Protein AF-A0A2N1YJA2-F1 (afdb_monomer_lite)

Radius of gyration: 18.93 Å; chains: 1; bounding box: 39×57×34 Å

Sequence (108 aa):
MTHTNFNGNYKLLCERLNWSVVGGLQKHAAARGLVRRSQTFPDSIGIDETAFQRRHQYVTVISSQDRVLHVADDRKRPTMDAWYAAQPPEVLEGFRALPGFVWADRLG

Foldseek 3Di:
DDPDDPPDPPVPVVVPDDVVNVVVVVVVVVVVVVVPDDPDQDLEKAWAWDD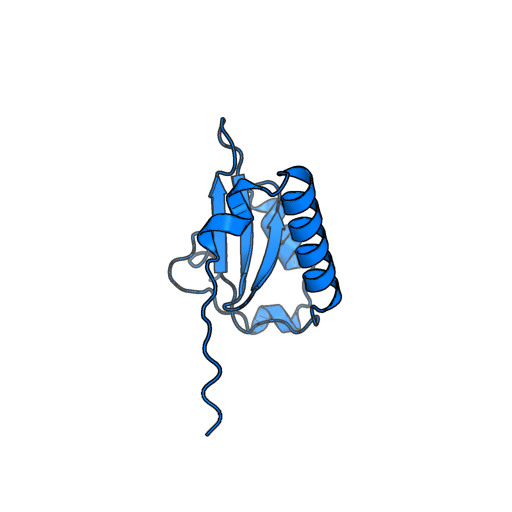DDPPRFIWIWIADPPGTDDIHRHDDPVSVVVVVVPDDPVSLVRYQYDPPHPCNVVSD

Secondary structure (DSSP, 8-state):
---------TTTTGGG--HHHHHHHHHHHHHHHHHT---PPPSEEEEEEEEEETTTEEEEEEE-SSSEEEEESS--HHHHHHHHHTS-HHHHTT-EEPTT-TTGGG--

Structure (mmCIF, N/CA/C/O backbone):
data_AF-A0A2N1YJA2-F1
#
_entry.id   AF-A0A2N1YJA2-F1
#
loop_
_atom_site.group_PDB
_atom_site.id
_atom_site.type_symbol
_atom_site.label_atom_id
_atom_site.label_alt_id
_atom_site.label_comp_id
_atom_site.label_asym_id
_atom_site.label_entity_id
_atom_site.label_seq_id
_atom_site.pdbx_PDB_ins_code
_atom_site.Cartn_x
_atom_site.Cartn_y
_atom_site.Cartn_z
_atom_site.occupancy
_atom_site.B_iso_or_equiv
_atom_site.auth_seq_id
_atom_site.auth_comp_id
_atom_site.auth_asym_id
_atom_site.auth_atom_id
_atom_site.pdbx_PDB_model_num
ATOM 1 N N . MET A 1 1 ? -3.130 -42.799 4.843 1.00 35.31 1 MET A N 1
ATOM 2 C CA . MET A 1 1 ? -2.157 -41.726 5.135 1.00 35.31 1 MET A CA 1
ATOM 3 C C . MET A 1 1 ? -1.138 -41.742 4.006 1.00 35.31 1 MET A C 1
ATOM 5 O O . MET A 1 1 ? -0.225 -42.554 4.021 1.00 35.31 1 MET A O 1
ATOM 9 N N . THR A 1 2 ? -1.389 -40.983 2.941 1.00 32.84 2 THR A N 1
ATOM 10 C CA . THR A 1 2 ? -0.554 -41.025 1.732 1.00 32.84 2 THR A CA 1
ATOM 11 C C . THR A 1 2 ? 0.607 -40.059 1.931 1.00 32.84 2 THR A C 1
ATOM 13 O O . THR A 1 2 ? 0.427 -38.846 1.870 1.00 32.84 2 THR A O 1
ATOM 16 N N . HIS A 1 3 ? 1.782 -40.598 2.250 1.00 38.06 3 HIS A N 1
ATOM 17 C CA . HIS A 1 3 ? 3.037 -39.853 2.241 1.00 38.06 3 HIS A CA 1
ATOM 18 C C . HIS A 1 3 ? 3.375 -39.504 0.787 1.00 38.06 3 HIS A C 1
ATOM 20 O O . HIS A 1 3 ? 3.856 -40.346 0.031 1.00 38.06 3 HIS A O 1
ATOM 26 N N . THR A 1 4 ? 3.106 -38.267 0.377 1.00 42.53 4 THR A N 1
ATOM 27 C CA . THR A 1 4 ? 3.631 -37.743 -0.885 1.00 42.53 4 THR A CA 1
ATOM 28 C C . THR A 1 4 ? 5.030 -37.200 -0.616 1.00 42.53 4 THR A C 1
ATOM 30 O O . THR A 1 4 ? 5.193 -36.143 -0.010 1.00 42.53 4 THR A O 1
ATOM 33 N N . ASN A 1 5 ? 6.049 -37.950 -1.039 1.00 39.84 5 ASN A N 1
ATOM 34 C CA . ASN A 1 5 ? 7.447 -37.529 -0.993 1.00 39.84 5 ASN A CA 1
ATOM 35 C C . ASN A 1 5 ? 7.670 -36.325 -1.923 1.00 39.84 5 ASN A C 1
ATOM 37 O O . ASN A 1 5 ? 7.706 -36.474 -3.144 1.00 39.84 5 ASN A O 1
ATOM 41 N N . PHE A 1 6 ? 7.874 -35.139 -1.350 1.00 45.69 6 PHE A N 1
ATOM 42 C CA . PHE A 1 6 ? 8.361 -33.962 -2.072 1.00 45.69 6 PHE A CA 1
ATOM 43 C C . PHE A 1 6 ? 9.892 -34.017 -2.210 1.00 45.69 6 PHE A C 1
ATOM 45 O O . PHE A 1 6 ? 10.619 -33.277 -1.556 1.00 45.69 6 PHE A O 1
ATOM 52 N N . ASN A 1 7 ? 10.398 -34.887 -3.088 1.00 52.31 7 ASN A N 1
ATOM 53 C CA . ASN A 1 7 ? 11.789 -34.819 -3.552 1.00 52.31 7 ASN A CA 1
ATOM 54 C C . ASN A 1 7 ? 11.893 -33.793 -4.690 1.00 52.31 7 ASN A C 1
ATOM 56 O O . ASN A 1 7 ? 11.904 -34.145 -5.867 1.00 52.31 7 ASN A O 1
ATOM 60 N N . GLY A 1 8 ? 11.914 -32.506 -4.344 1.00 50.59 8 GLY A N 1
ATOM 61 C CA . GLY A 1 8 ? 12.003 -31.411 -5.309 1.00 50.59 8 GLY A CA 1
ATOM 62 C C . GLY A 1 8 ? 13.308 -30.638 -5.177 1.00 50.59 8 GLY A C 1
ATOM 63 O O . GLY A 1 8 ? 13.429 -29.783 -4.307 1.00 50.59 8 GLY A O 1
ATOM 64 N N . ASN A 1 9 ? 14.262 -30.882 -6.077 1.00 51.97 9 ASN A N 1
ATOM 65 C CA . ASN A 1 9 ? 15.440 -30.036 -6.296 1.00 51.97 9 ASN A CA 1
ATOM 66 C C . ASN A 1 9 ? 15.018 -28.669 -6.887 1.00 51.97 9 ASN A C 1
ATOM 68 O O . ASN A 1 9 ? 15.256 -28.379 -8.058 1.00 51.97 9 ASN A O 1
ATOM 72 N N . TYR A 1 10 ? 14.379 -27.803 -6.095 1.00 50.84 10 TYR A N 1
ATOM 73 C CA . TYR A 1 10 ? 13.948 -26.464 -6.535 1.00 50.84 10 TYR A CA 1
ATOM 74 C C . TYR A 1 10 ? 15.125 -25.525 -6.847 1.00 50.84 10 TYR A C 1
ATOM 76 O O . TYR A 1 10 ? 14.956 -24.508 -7.516 1.00 50.84 10 TYR A O 1
ATOM 84 N N . LYS A 1 11 ? 16.335 -25.883 -6.402 1.00 47.81 11 LYS A N 1
ATOM 85 C CA . LYS A 1 11 ? 17.553 -25.089 -6.584 1.00 47.81 11 LYS A CA 1
ATOM 86 C C . LYS A 1 11 ? 18.080 -25.084 -8.030 1.00 47.81 11 LYS A C 1
ATOM 88 O O . LYS A 1 11 ? 18.724 -24.122 -8.419 1.00 47.81 11 LYS A O 1
ATOM 93 N N . LEU A 1 12 ? 17.757 -26.098 -8.842 1.00 52.66 12 LEU A N 1
ATOM 94 C CA . LEU A 1 12 ? 18.240 -26.225 -10.231 1.00 52.66 12 LEU A CA 1
ATOM 95 C C . LEU A 1 12 ? 17.332 -25.555 -11.279 1.00 52.66 12 LEU A C 1
ATOM 97 O O . LEU A 1 12 ? 17.771 -25.309 -12.401 1.00 52.66 12 LEU A O 1
ATOM 101 N N . LEU A 1 13 ? 16.070 -25.253 -10.948 1.00 55.00 13 LEU A N 1
ATOM 102 C CA . LEU A 1 13 ? 15.121 -24.675 -11.910 1.00 55.00 13 LEU A CA 1
ATOM 103 C C . LEU A 1 13 ? 15.458 -23.208 -12.235 1.00 55.00 13 LEU A C 1
ATOM 105 O O . LEU A 1 13 ? 15.352 -22.787 -13.386 1.00 55.00 13 LEU A O 1
ATOM 109 N N . CYS A 1 14 ? 15.910 -22.442 -11.236 1.00 54.03 14 CYS A N 1
ATOM 110 C CA . CYS A 1 14 ? 16.221 -21.018 -11.386 1.00 54.03 14 CYS A CA 1
ATOM 111 C C . CYS A 1 14 ? 17.458 -20.747 -12.261 1.00 54.03 14 CYS A C 1
ATOM 113 O O . CYS A 1 14 ? 17.505 -19.716 -12.921 1.00 54.03 14 CYS A O 1
ATOM 115 N N . GLU A 1 15 ? 18.428 -21.667 -12.326 1.00 56.56 15 GLU A N 1
ATOM 116 C CA . GLU A 1 15 ? 19.668 -21.479 -13.103 1.00 56.56 15 GLU A CA 1
ATOM 117 C C . GLU A 1 15 ? 19.461 -21.569 -14.629 1.00 56.56 15 GLU A C 1
ATOM 119 O O . GLU A 1 15 ? 20.322 -21.141 -15.393 1.00 56.56 15 GLU A O 1
ATOM 124 N N . ARG A 1 16 ? 18.317 -22.095 -15.097 1.00 68.94 16 ARG A N 1
ATOM 125 C CA . ARG A 1 16 ? 18.012 -22.288 -16.532 1.00 68.94 16 ARG A CA 1
ATOM 126 C C . ARG A 1 16 ? 16.858 -21.431 -17.061 1.00 68.94 16 ARG A C 1
ATOM 128 O O . ARG A 1 16 ? 16.520 -21.525 -18.239 1.00 68.94 16 ARG A O 1
ATOM 135 N N . LEU A 1 17 ? 16.225 -20.619 -16.216 1.00 78.75 17 LEU A N 1
ATOM 136 C CA . LEU A 1 17 ? 15.075 -19.799 -16.598 1.00 78.75 17 LEU A CA 1
ATOM 137 C C . LEU A 1 17 ? 15.522 -18.405 -17.052 1.00 78.75 17 LEU A C 1
ATOM 139 O O . LEU A 1 17 ? 16.163 -17.666 -16.313 1.00 78.75 17 LEU A O 1
ATOM 143 N N . ASN A 1 18 ? 15.134 -18.020 -18.270 1.00 85.44 18 ASN A N 1
ATOM 144 C CA . ASN A 1 18 ? 15.320 -16.655 -18.761 1.00 85.44 18 ASN A CA 1
ATOM 145 C C . ASN A 1 18 ? 14.535 -15.671 -17.870 1.00 85.44 18 ASN A C 1
ATOM 147 O O . ASN A 1 18 ? 13.334 -15.845 -17.655 1.00 85.44 18 ASN A O 1
ATOM 151 N N . TRP A 1 19 ? 15.183 -14.599 -17.412 1.00 88.94 19 TRP A N 1
ATOM 152 C CA . TRP A 1 19 ? 14.567 -13.528 -16.618 1.00 88.94 19 TRP A CA 1
ATOM 153 C C . TRP A 1 19 ? 13.307 -12.922 -17.243 1.00 88.94 19 TRP A C 1
ATOM 155 O O . TRP A 1 19 ? 12.389 -12.537 -16.524 1.00 88.94 19 TRP A O 1
ATOM 165 N N . SER A 1 20 ? 13.213 -12.889 -18.571 1.00 89.19 20 SER A N 1
ATOM 166 C CA . SER A 1 20 ? 12.004 -12.448 -19.277 1.00 89.19 20 SER A CA 1
ATOM 167 C C . SER A 1 20 ? 10.825 -13.395 -19.049 1.00 89.19 20 SER A C 1
ATOM 169 O O . SER A 1 20 ? 9.694 -12.944 -18.883 1.00 89.19 20 SER A O 1
ATOM 171 N N . VAL A 1 21 ? 11.087 -14.703 -18.977 1.00 91.12 21 VAL A N 1
ATOM 172 C CA . VAL A 1 21 ? 10.071 -15.716 -18.656 1.00 91.12 21 VAL A CA 1
ATOM 173 C C . VAL A 1 21 ? 9.636 -15.575 -17.199 1.00 91.12 21 VAL A C 1
ATOM 175 O O . VAL A 1 21 ? 8.438 -15.549 -16.922 1.00 91.12 21 VAL A O 1
ATOM 178 N N . VAL A 1 22 ? 10.589 -15.399 -16.278 1.00 91.31 22 VAL A N 1
ATOM 179 C CA . VAL A 1 22 ? 10.300 -15.171 -14.851 1.00 91.31 22 VAL A CA 1
ATOM 180 C C . VAL A 1 22 ? 9.453 -13.910 -14.659 1.00 91.31 22 VAL A C 1
ATOM 182 O O . VAL A 1 22 ? 8.400 -13.961 -14.024 1.00 91.31 22 VAL A O 1
ATOM 185 N N . GLY A 1 23 ? 9.851 -12.793 -15.273 1.00 91.75 23 GLY A N 1
ATOM 186 C CA . GLY A 1 23 ? 9.101 -11.539 -15.216 1.00 91.75 23 GLY A CA 1
ATOM 187 C C . GLY A 1 23 ? 7.716 -11.651 -15.859 1.00 91.75 23 GLY A C 1
ATOM 188 O O . GLY A 1 23 ? 6.738 -11.132 -15.322 1.00 91.75 23 GLY A O 1
ATOM 189 N N . GLY A 1 24 ? 7.596 -12.374 -16.976 1.00 93.62 24 GLY A N 1
ATOM 190 C CA . GLY A 1 24 ? 6.312 -12.665 -17.615 1.00 93.62 24 GLY A CA 1
ATOM 191 C C . GLY A 1 24 ? 5.368 -13.450 -16.703 1.00 93.62 24 GLY A C 1
ATOM 192 O O . GLY A 1 24 ? 4.190 -13.097 -16.587 1.00 93.62 24 GLY A O 1
ATOM 193 N N . LEU A 1 25 ? 5.885 -14.463 -16.003 1.00 92.25 25 LEU A N 1
ATOM 194 C CA . LEU A 1 25 ? 5.122 -15.251 -15.038 1.00 92.25 25 LEU A CA 1
ATOM 195 C C . LEU A 1 25 ? 4.689 -14.408 -13.833 1.00 92.25 25 LEU A C 1
ATOM 197 O O . LEU A 1 25 ? 3.525 -14.484 -13.437 1.00 92.25 25 LEU A O 1
ATOM 201 N N . GLN A 1 26 ? 5.587 -13.581 -13.288 1.00 92.88 26 GLN A N 1
ATOM 202 C CA . GLN A 1 26 ? 5.280 -12.682 -12.173 1.00 92.88 26 GLN A CA 1
ATOM 203 C C . GLN A 1 26 ? 4.163 -11.697 -12.545 1.00 92.88 26 GLN A C 1
ATOM 205 O O . GLN A 1 26 ? 3.192 -11.563 -11.801 1.00 92.88 26 GLN A O 1
ATOM 210 N N . LYS A 1 27 ? 4.241 -11.077 -13.732 1.00 93.19 27 LYS A N 1
ATOM 211 C CA . LYS A 1 27 ? 3.192 -10.185 -14.255 1.00 93.19 27 LYS A CA 1
ATOM 212 C C . LYS A 1 27 ? 1.848 -10.900 -14.391 1.00 93.19 27 LYS A C 1
ATOM 214 O O . LYS A 1 27 ? 0.830 -10.378 -13.946 1.00 93.19 27 LYS A O 1
ATOM 219 N N . HIS A 1 28 ? 1.835 -12.112 -14.950 1.00 94.25 28 HIS A N 1
ATOM 220 C CA . HIS A 1 28 ? 0.605 -12.898 -15.076 1.00 94.25 28 HIS A CA 1
ATOM 221 C C . HIS A 1 28 ? 0.027 -13.296 -13.716 1.00 94.25 28 HIS A C 1
ATOM 223 O O . HIS A 1 28 ? -1.187 -13.269 -13.532 1.00 94.25 28 HIS A O 1
ATOM 229 N N . ALA A 1 29 ? 0.873 -13.672 -12.757 1.00 90.69 29 ALA A N 1
ATOM 230 C CA . ALA A 1 29 ? 0.430 -13.991 -11.407 1.00 90.69 29 ALA A CA 1
ATOM 231 C C . ALA A 1 29 ? -0.209 -12.774 -10.725 1.00 9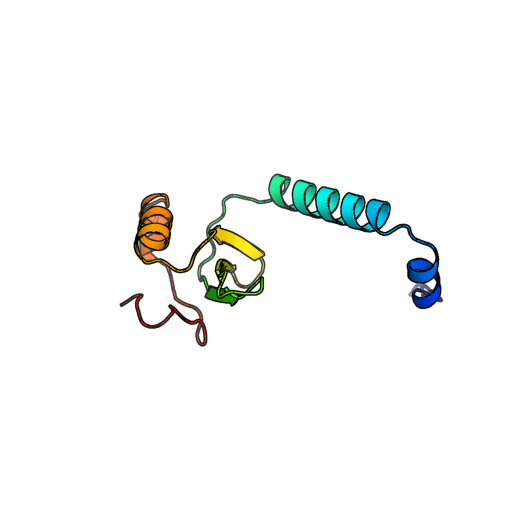0.69 29 ALA A C 1
ATOM 233 O O . ALA A 1 29 ? -1.303 -12.908 -10.178 1.00 90.69 29 ALA A O 1
ATOM 234 N N . ALA A 1 30 ? 0.412 -11.596 -10.838 1.00 88.81 30 ALA A N 1
ATOM 235 C CA . ALA A 1 30 ? -0.135 -10.344 -10.324 1.00 88.81 30 ALA A CA 1
ATOM 236 C C . ALA A 1 30 ? -1.479 -9.995 -10.983 1.00 88.81 30 ALA A C 1
ATOM 238 O O . ALA A 1 30 ? -2.457 -9.762 -10.279 1.00 88.81 30 ALA A O 1
ATOM 239 N N . ALA A 1 31 ? -1.567 -10.055 -12.317 1.00 90.19 31 ALA A N 1
ATOM 240 C CA . ALA A 1 31 ? -2.808 -9.795 -13.048 1.00 90.19 31 ALA A CA 1
ATOM 241 C C . ALA A 1 31 ? -3.944 -10.740 -12.619 1.00 90.19 31 ALA A C 1
ATOM 243 O O . ALA A 1 31 ? -5.058 -10.297 -12.348 1.00 90.19 31 ALA A O 1
ATOM 244 N N . ARG A 1 32 ? -3.656 -12.041 -12.470 1.00 91.00 32 ARG A N 1
ATOM 245 C CA . ARG A 1 32 ? -4.634 -13.012 -11.951 1.00 91.00 32 ARG A CA 1
ATOM 246 C C . ARG A 1 32 ? -5.050 -12.706 -10.513 1.00 91.00 32 ARG A C 1
ATOM 248 O O . ARG A 1 32 ? -6.214 -12.895 -10.176 1.00 91.00 32 ARG A O 1
ATOM 255 N N . GLY A 1 33 ? -4.114 -12.273 -9.670 1.00 85.81 33 GLY A N 1
ATOM 256 C CA . GLY A 1 33 ? -4.397 -11.855 -8.297 1.00 85.81 33 GLY A CA 1
ATOM 257 C C . GLY A 1 33 ? -5.333 -10.648 -8.243 1.00 85.81 33 GLY A C 1
ATOM 258 O O . GLY A 1 33 ? -6.301 -10.669 -7.490 1.00 85.81 33 GLY A O 1
ATOM 259 N N . LEU A 1 34 ? -5.098 -9.647 -9.098 1.00 85.94 34 LEU A N 1
ATOM 260 C CA . LEU A 1 34 ? -5.940 -8.453 -9.203 1.00 85.94 34 LEU A CA 1
ATOM 261 C C . LEU A 1 34 ? -7.368 -8.790 -9.654 1.00 85.94 34 LEU A C 1
ATOM 263 O O . LEU A 1 34 ? -8.314 -8.303 -9.049 1.00 85.94 34 LEU A O 1
ATOM 267 N N . VAL A 1 35 ? -7.536 -9.669 -10.650 1.00 87.94 35 VAL A N 1
ATOM 268 C CA . VAL A 1 35 ? -8.868 -10.093 -11.133 1.00 87.94 35 VAL A CA 1
ATOM 269 C C . VAL A 1 35 ? -9.668 -10.851 -10.067 1.00 87.94 35 VAL A C 1
ATOM 271 O O . VAL A 1 35 ? -10.884 -10.723 -10.004 1.00 87.94 35 VAL A O 1
ATOM 274 N N . ARG A 1 36 ? -9.009 -11.648 -9.218 1.00 85.88 36 ARG A N 1
ATOM 275 C CA . ARG A 1 36 ? -9.677 -12.442 -8.167 1.00 85.88 36 ARG A CA 1
ATOM 276 C C . ARG A 1 36 ? -10.072 -11.631 -6.937 1.00 85.88 36 ARG A C 1
ATOM 278 O O . ARG A 1 36 ? -10.717 -12.170 -6.042 1.00 85.88 36 ARG A O 1
ATOM 285 N N . ARG A 1 37 ? -9.629 -10.381 -6.842 1.00 80.44 37 ARG A N 1
ATOM 286 C CA . ARG A 1 37 ? -9.775 -9.580 -5.634 1.00 80.44 37 ARG A CA 1
ATOM 287 C C . ARG A 1 37 ? -11.236 -9.163 -5.446 1.00 80.44 37 ARG A C 1
ATOM 289 O O . ARG A 1 37 ? -11.771 -8.414 -6.256 1.00 80.44 37 ARG A O 1
ATOM 296 N N . SER A 1 38 ? -11.864 -9.613 -4.357 1.00 72.19 38 SER A N 1
ATOM 297 C CA . SER A 1 38 ? -13.149 -9.057 -3.923 1.00 72.19 38 SER A CA 1
ATOM 298 C C . SER A 1 38 ? -12.950 -7.628 -3.407 1.00 72.19 38 SER A C 1
ATOM 300 O O . SER A 1 38 ? -11.914 -7.300 -2.819 1.00 72.19 38 SER A O 1
ATOM 302 N N . GLN A 1 39 ? -13.952 -6.769 -3.600 1.00 67.25 39 GLN A N 1
ATOM 303 C CA . GLN A 1 39 ? -13.974 -5.405 -3.050 1.00 67.25 39 GLN A CA 1
ATOM 304 C C . GLN A 1 39 ? -14.369 -5.373 -1.565 1.00 67.25 39 GLN A C 1
ATOM 306 O O . GLN A 1 39 ? -14.850 -4.364 -1.062 1.00 67.25 39 GLN A O 1
ATOM 311 N N . THR A 1 40 ? -14.184 -6.476 -0.842 1.00 75.25 40 THR A N 1
ATOM 312 C CA . THR A 1 40 ? -14.424 -6.485 0.598 1.00 75.25 40 THR A CA 1
ATOM 313 C C . THR A 1 40 ? -13.370 -5.609 1.255 1.00 75.25 40 THR A C 1
ATOM 315 O O . THR A 1 40 ? -12.168 -5.847 1.091 1.00 75.25 40 THR A O 1
ATOM 318 N N . PHE A 1 41 ? -13.811 -4.585 1.975 1.00 73.94 41 PHE A N 1
ATOM 319 C CA . PHE A 1 41 ? -12.897 -3.754 2.733 1.00 73.94 41 PHE A CA 1
ATOM 320 C C . PHE A 1 41 ? -12.408 -4.488 3.983 1.00 73.94 41 PHE A C 1
ATOM 322 O O . PHE A 1 41 ? -13.198 -5.171 4.629 1.00 73.94 41 PHE A O 1
ATOM 329 N N . PRO A 1 42 ? -11.102 -4.428 4.279 1.00 79.00 42 PRO A N 1
ATOM 330 C CA . PRO A 1 42 ? -10.542 -5.027 5.479 1.00 79.00 42 PRO A CA 1
ATOM 331 C C . PRO A 1 42 ? -10.799 -4.137 6.700 1.00 79.00 42 PRO A C 1
ATOM 333 O O . PRO A 1 42 ? -10.836 -2.920 6.571 1.00 79.00 42 PRO A O 1
ATOM 336 N N . ASP A 1 43 ? -10.869 -4.735 7.888 1.00 80.12 43 ASP A N 1
ATOM 337 C CA . ASP A 1 43 ? -11.097 -4.005 9.150 1.00 80.12 43 ASP A CA 1
ATOM 338 C C . ASP A 1 43 ? -9.907 -3.115 9.562 1.00 80.12 43 ASP A C 1
ATOM 340 O O . ASP A 1 43 ? -10.016 -2.216 10.398 1.00 80.12 43 ASP A O 1
ATOM 344 N N . SER A 1 44 ? -8.727 -3.384 9.001 1.00 81.00 44 SER A N 1
ATOM 345 C CA . SER A 1 44 ? -7.505 -2.643 9.298 1.00 81.00 44 SER A CA 1
ATOM 346 C C . SER A 1 44 ? -6.610 -2.499 8.077 1.00 81.00 44 SER A C 1
ATOM 348 O O . SER A 1 44 ? -6.566 -3.367 7.196 1.00 81.00 44 SER A O 1
ATOM 350 N N . ILE A 1 45 ? -5.876 -1.387 8.055 1.00 84.56 45 ILE A N 1
ATOM 351 C CA . ILE A 1 45 ? -4.865 -1.093 7.043 1.00 84.56 45 ILE A CA 1
ATOM 352 C C . ILE A 1 45 ? -3.552 -0.666 7.691 1.00 84.56 45 ILE A C 1
ATOM 354 O O . ILE A 1 45 ? -3.512 -0.030 8.745 1.00 84.56 45 ILE A O 1
ATOM 358 N N . GLY A 1 46 ? -2.467 -1.025 7.025 1.00 85.62 46 GLY A N 1
ATOM 359 C CA . GLY A 1 46 ? -1.137 -0.490 7.220 1.00 85.62 46 GLY A CA 1
ATOM 360 C C . GLY A 1 46 ? -0.766 0.379 6.027 1.00 85.62 46 GLY A C 1
ATOM 361 O O . GLY A 1 46 ? -1.127 0.073 4.888 1.00 85.62 46 GLY A O 1
ATOM 362 N N . ILE A 1 47 ? -0.055 1.465 6.301 1.00 86.62 47 ILE A N 1
ATOM 363 C CA . ILE A 1 47 ? 0.466 2.368 5.281 1.00 86.62 47 ILE A CA 1
ATOM 364 C C 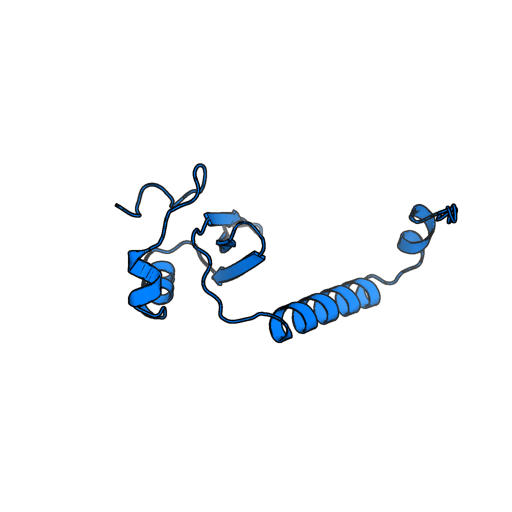. ILE A 1 47 ? 1.964 2.494 5.499 1.00 86.62 47 ILE A C 1
ATOM 366 O O . ILE A 1 47 ? 2.407 2.984 6.541 1.00 86.62 47 ILE A O 1
ATOM 370 N N . ASP A 1 48 ? 2.726 2.050 4.513 1.00 85.94 48 ASP A N 1
ATOM 371 C CA . ASP A 1 48 ? 4.179 2.105 4.522 1.00 85.94 48 ASP A CA 1
ATOM 372 C C . ASP A 1 48 ? 4.711 3.031 3.428 1.00 85.94 48 ASP A C 1
ATOM 374 O O . ASP A 1 48 ? 4.126 3.150 2.350 1.00 85.94 48 ASP A O 1
ATOM 378 N N . GLU A 1 49 ? 5.842 3.672 3.710 1.00 88.12 49 GLU A N 1
ATOM 379 C CA . GLU A 1 49 ? 6.605 4.435 2.732 1.00 88.12 49 GLU A CA 1
ATOM 380 C C . GLU A 1 49 ? 7.895 3.679 2.413 1.00 88.12 49 GLU A C 1
ATOM 382 O O . GLU A 1 49 ? 8.807 3.601 3.236 1.00 88.12 49 GLU A O 1
ATOM 387 N N . THR A 1 50 ? 8.008 3.172 1.187 1.00 86.19 50 THR A N 1
ATOM 388 C CA . THR A 1 50 ? 9.190 2.423 0.757 1.00 86.19 50 THR A CA 1
ATOM 389 C C . THR A 1 50 ? 9.961 3.200 -0.308 1.00 86.19 50 THR A C 1
ATOM 391 O O . THR A 1 50 ? 9.421 3.576 -1.350 1.00 86.19 50 THR A O 1
ATOM 394 N N . ALA A 1 51 ? 11.265 3.400 -0.099 1.00 85.06 51 ALA A N 1
ATOM 395 C CA . ALA A 1 51 ? 12.159 3.879 -1.152 1.00 85.06 51 ALA A CA 1
ATOM 396 C C . ALA A 1 51 ? 12.441 2.747 -2.155 1.00 85.06 51 ALA A C 1
ATOM 398 O O . ALA A 1 51 ? 12.967 1.704 -1.770 1.00 85.06 51 ALA A O 1
ATOM 399 N N . PHE A 1 52 ? 12.124 2.939 -3.440 1.00 79.25 52 PHE A N 1
ATOM 400 C CA . PHE A 1 52 ? 12.214 1.864 -4.445 1.00 79.25 52 PHE A CA 1
ATOM 401 C C . PHE A 1 52 ? 13.335 2.052 -5.481 1.00 79.25 52 PHE A C 1
ATOM 403 O O . PHE A 1 52 ? 13.688 1.109 -6.189 1.00 79.25 52 PHE A O 1
ATOM 410 N N . GLN A 1 53 ? 13.928 3.248 -5.574 1.00 77.88 53 GLN A N 1
ATOM 411 C CA . GLN A 1 53 ? 15.046 3.554 -6.474 1.00 77.88 53 GLN A CA 1
ATOM 412 C C . GLN A 1 53 ? 16.009 4.587 -5.874 1.00 77.88 53 GLN A C 1
ATOM 414 O O . GLN A 1 53 ? 15.725 5.258 -4.880 1.00 77.88 53 GLN A O 1
ATOM 419 N N . ARG A 1 54 ? 17.174 4.751 -6.517 1.00 76.44 54 ARG A N 1
ATOM 420 C CA . ARG A 1 54 ? 18.117 5.830 -6.183 1.00 76.44 54 ARG A CA 1
ATOM 421 C C . ARG A 1 54 ? 17.446 7.199 -6.379 1.00 76.44 54 ARG A C 1
ATOM 423 O O . ARG A 1 54 ? 16.572 7.350 -7.230 1.00 76.44 54 ARG A O 1
ATOM 430 N N . ARG A 1 55 ? 17.943 8.206 -5.647 1.00 81.50 55 ARG A N 1
ATOM 431 C CA . ARG A 1 55 ? 17.474 9.611 -5.660 1.00 81.50 55 ARG A CA 1
ATOM 432 C C . ARG A 1 55 ? 16.112 9.848 -4.993 1.00 81.50 55 ARG A C 1
ATOM 434 O O . ARG A 1 55 ? 15.355 10.687 -5.463 1.00 81.50 55 ARG A O 1
ATOM 441 N N . HIS A 1 56 ? 15.830 9.163 -3.883 1.00 78.31 56 HIS A N 1
ATOM 442 C CA . HIS A 1 56 ? 14.652 9.453 -3.051 1.00 78.31 56 HIS A CA 1
ATOM 443 C C . HIS A 1 56 ? 13.317 9.306 -3.799 1.00 78.31 56 HIS A C 1
ATOM 445 O O . HIS A 1 56 ? 12.405 10.113 -3.628 1.00 78.31 56 HIS A O 1
ATOM 451 N N . GLN A 1 57 ? 13.213 8.279 -4.643 1.00 82.56 57 GLN A N 1
ATOM 452 C CA . GLN A 1 57 ? 11.938 7.878 -5.223 1.00 82.56 57 GLN A CA 1
ATOM 453 C C . GLN A 1 57 ? 11.234 6.939 -4.246 1.00 82.56 57 GLN A C 1
ATOM 455 O O . GLN A 1 57 ? 11.767 5.879 -3.902 1.00 82.56 57 GLN A O 1
ATOM 460 N N . TYR A 1 58 ? 10.059 7.361 -3.793 1.00 85.31 58 TYR A N 1
ATOM 461 C CA . TYR A 1 58 ? 9.252 6.653 -2.809 1.00 85.31 58 TYR A CA 1
ATOM 462 C C . TYR A 1 58 ? 7.964 6.169 -3.445 1.00 85.31 58 TYR A C 1
ATOM 464 O O . TYR A 1 58 ? 7.408 6.849 -4.303 1.00 85.31 58 TYR A O 1
ATOM 472 N N . VAL A 1 59 ? 7.490 5.027 -2.972 1.00 90.69 59 VAL A N 1
ATOM 473 C CA . VAL A 1 59 ? 6.111 4.592 -3.152 1.00 90.69 59 VAL A CA 1
ATOM 474 C C . VAL A 1 59 ? 5.437 4.534 -1.794 1.00 90.69 59 VAL A C 1
ATOM 476 O O . VAL A 1 59 ? 6.062 4.146 -0.804 1.00 90.69 59 VAL A O 1
ATOM 479 N N . THR A 1 60 ? 4.159 4.887 -1.759 1.00 90.38 60 THR A N 1
ATOM 480 C CA . THR A 1 60 ? 3.315 4.582 -0.607 1.00 90.38 60 THR A CA 1
ATOM 481 C C . THR A 1 60 ? 2.559 3.296 -0.876 1.00 90.38 60 THR A C 1
ATOM 483 O O . THR A 1 60 ? 1.855 3.186 -1.879 1.00 90.38 60 THR A O 1
ATOM 486 N N . VAL A 1 61 ? 2.691 2.326 0.022 1.00 89.81 61 VAL A N 1
ATOM 487 C CA . VAL A 1 61 ? 1.983 1.050 -0.044 1.00 89.81 61 VAL A CA 1
ATOM 488 C C . VAL A 1 61 ? 0.906 1.042 1.028 1.00 89.81 61 VAL A C 1
ATOM 490 O O . VAL A 1 61 ? 1.199 1.163 2.212 1.00 89.81 61 VAL A O 1
ATOM 493 N N . ILE A 1 62 ? -0.344 0.872 0.607 1.00 88.12 62 ILE A N 1
ATOM 494 C CA . ILE A 1 62 ? -1.484 0.666 1.499 1.00 88.12 62 ILE A CA 1
ATOM 495 C C . ILE A 1 62 ? -1.834 -0.813 1.438 1.00 88.12 62 ILE A C 1
ATOM 497 O O . ILE A 1 62 ? -2.058 -1.346 0.351 1.00 88.12 62 ILE A O 1
ATOM 501 N N . SER A 1 63 ? -1.891 -1.489 2.578 1.00 87.94 63 SER A N 1
ATOM 502 C CA . SER A 1 63 ? -2.113 -2.936 2.671 1.00 87.94 63 SER A CA 1
ATOM 503 C C . SER A 1 63 ? -3.011 -3.300 3.844 1.00 87.94 63 SER A C 1
ATOM 505 O O . SER A 1 63 ? -3.014 -2.609 4.850 1.00 87.94 63 SER A O 1
ATOM 507 N N . SER A 1 64 ? -3.728 -4.412 3.752 1.00 85.06 64 SER A N 1
ATOM 508 C CA . SER A 1 64 ? -4.294 -5.110 4.910 1.00 85.06 64 SER A CA 1
ATOM 509 C C . SER A 1 64 ? -3.337 -6.192 5.403 1.00 85.06 64 SER A C 1
ATOM 511 O O . SER A 1 64 ? -2.241 -6.363 4.869 1.00 85.06 64 SER A O 1
ATOM 513 N N . GLN A 1 65 ? -3.765 -6.960 6.405 1.00 81.25 65 GLN A N 1
ATOM 514 C CA . GLN A 1 65 ? -2.991 -8.078 6.947 1.00 81.25 65 GLN A CA 1
ATOM 515 C C . GLN A 1 65 ? -2.637 -9.152 5.899 1.00 81.25 65 GLN A C 1
ATOM 517 O O . GLN A 1 65 ? -1.628 -9.838 6.036 1.00 81.25 65 GLN A O 1
ATOM 522 N N . ASP A 1 66 ? -3.456 -9.307 4.859 1.00 83.44 66 ASP A N 1
ATOM 523 C CA . ASP A 1 66 ? -3.368 -10.392 3.879 1.00 83.44 66 ASP A CA 1
ATOM 524 C C . ASP A 1 66 ? -2.989 -9.942 2.456 1.00 83.44 66 ASP A C 1
ATOM 526 O O . ASP A 1 66 ? -2.609 -10.780 1.635 1.00 83.44 66 ASP A O 1
ATOM 530 N N . ARG A 1 67 ? -3.104 -8.648 2.121 1.00 84.62 67 ARG A N 1
ATOM 531 C CA . ARG A 1 67 ? -2.903 -8.168 0.741 1.00 84.62 67 ARG A CA 1
ATOM 532 C C . ARG A 1 67 ? -2.547 -6.687 0.638 1.00 84.62 67 ARG A C 1
ATOM 534 O O . ARG A 1 67 ? -2.919 -5.871 1.472 1.00 84.62 67 ARG A O 1
ATOM 541 N N . VAL A 1 68 ? -1.914 -6.318 -0.477 1.00 87.31 68 VAL A N 1
ATOM 542 C CA . VAL A 1 68 ? -1.733 -4.914 -0.877 1.00 87.31 68 VAL A CA 1
ATOM 543 C C . VAL A 1 68 ? -3.034 -4.381 -1.463 1.00 87.31 68 VAL A C 1
ATOM 545 O O . VAL A 1 68 ? -3.619 -4.986 -2.365 1.00 87.31 68 VAL A O 1
ATOM 548 N N . LEU A 1 69 ? -3.476 -3.234 -0.955 1.00 87.00 69 L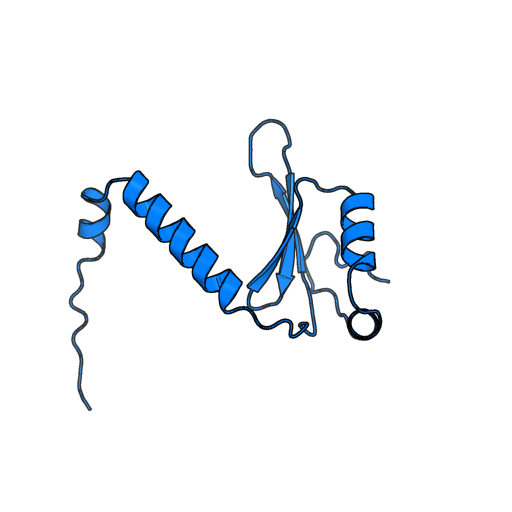EU A N 1
ATOM 549 C CA . LEU A 1 69 ? -4.690 -2.562 -1.376 1.00 87.00 69 LEU A CA 1
ATOM 550 C C . LEU A 1 69 ? -4.450 -1.549 -2.488 1.00 87.00 69 LEU A C 1
ATOM 552 O O . LEU A 1 69 ? -5.219 -1.546 -3.451 1.00 87.00 69 LEU A O 1
ATOM 556 N N . HIS A 1 70 ? -3.400 -0.741 -2.359 1.00 88.44 70 HIS A N 1
ATOM 557 C CA . HIS A 1 70 ? -3.042 0.325 -3.288 1.00 88.44 70 HIS A CA 1
ATOM 558 C C . HIS A 1 70 ? -1.536 0.615 -3.221 1.00 88.44 70 HIS A C 1
ATOM 560 O O . HIS A 1 70 ? -0.912 0.426 -2.178 1.00 88.44 70 HIS A O 1
ATOM 566 N N . VAL A 1 71 ? -0.967 1.070 -4.337 1.00 90.38 71 VAL A N 1
ATOM 567 C CA . VAL A 1 71 ? 0.408 1.574 -4.419 1.00 90.38 71 VAL A CA 1
ATOM 568 C C . VAL A 1 71 ? 0.349 2.924 -5.115 1.00 90.38 71 VAL A C 1
ATOM 570 O O . VAL A 1 71 ? -0.191 3.009 -6.217 1.00 90.38 71 VAL A O 1
ATOM 573 N N . ALA A 1 72 ? 0.885 3.951 -4.468 1.00 90.69 72 ALA A N 1
ATOM 574 C CA . ALA A 1 72 ? 0.948 5.304 -4.996 1.00 90.69 72 ALA A CA 1
ATOM 575 C C . ALA A 1 72 ? 2.395 5.706 -5.304 1.00 90.69 72 ALA A C 1
ATOM 577 O O . ALA A 1 72 ? 3.310 5.347 -4.562 1.00 90.69 72 ALA A O 1
ATOM 578 N N . ASP A 1 73 ? 2.587 6.490 -6.366 1.00 85.81 73 ASP A N 1
ATOM 579 C CA . ASP A 1 73 ? 3.904 6.868 -6.906 1.00 85.81 73 ASP A CA 1
ATOM 580 C C . ASP A 1 73 ? 4.637 7.971 -6.110 1.00 85.81 73 ASP A C 1
ATOM 582 O O . ASP A 1 73 ? 5.624 8.541 -6.577 1.00 85.81 73 ASP A O 1
ATOM 586 N N . ASP A 1 74 ? 4.173 8.302 -4.904 1.00 83.81 74 ASP A N 1
ATOM 587 C CA . ASP A 1 74 ? 4.863 9.217 -4.000 1.00 83.81 74 ASP A CA 1
ATOM 588 C C . ASP A 1 74 ? 4.491 8.974 -2.528 1.00 83.81 74 ASP A C 1
ATOM 590 O O . ASP A 1 74 ? 3.826 7.997 -2.192 1.00 83.81 74 ASP A O 1
ATOM 594 N N . ARG A 1 75 ? 4.961 9.868 -1.649 1.00 82.69 75 ARG A N 1
ATOM 595 C CA . ARG A 1 75 ? 4.722 9.881 -0.194 1.00 82.69 75 ARG A CA 1
ATOM 596 C C . ARG A 1 75 ? 3.906 11.078 0.296 1.00 82.69 75 ARG A C 1
ATOM 598 O O . ARG A 1 75 ? 4.029 11.506 1.445 1.00 82.69 75 ARG A O 1
ATOM 605 N N . LYS A 1 76 ? 3.193 11.748 -0.606 1.00 85.81 76 LYS A N 1
ATOM 606 C CA . LYS A 1 76 ? 2.631 13.068 -0.324 1.00 85.81 76 LYS A CA 1
ATOM 607 C C . LYS A 1 76 ? 1.236 12.946 0.274 1.00 85.81 76 LYS A C 1
ATOM 609 O O . LYS A 1 76 ? 0.427 12.118 -0.131 1.00 85.81 76 LYS A O 1
ATOM 614 N N . ARG A 1 77 ? 0.929 13.862 1.195 1.00 83.62 77 ARG A N 1
ATOM 615 C CA . ARG A 1 77 ? -0.385 13.949 1.841 1.00 83.62 77 ARG A CA 1
ATOM 616 C C . ARG A 1 77 ? -1.554 14.083 0.847 1.00 83.62 77 ARG A C 1
ATOM 618 O O . ARG A 1 77 ? -2.487 13.313 1.000 1.00 83.62 77 ARG A O 1
ATOM 625 N N . PRO A 1 78 ? -1.490 14.910 -0.219 1.00 87.44 78 PRO A N 1
ATOM 626 C CA . PRO A 1 78 ? -2.586 15.002 -1.188 1.00 87.44 78 PRO A CA 1
ATOM 627 C C . PRO A 1 78 ? -2.898 13.682 -1.902 1.00 87.44 78 PRO A C 1
ATOM 629 O O . PRO A 1 78 ? -4.056 13.390 -2.172 1.00 87.44 78 PRO A O 1
ATOM 632 N N . THR A 1 79 ? -1.877 12.870 -2.186 1.00 86.06 79 THR A N 1
ATOM 633 C CA . THR A 1 79 ? -2.045 11.537 -2.783 1.00 86.06 79 THR A CA 1
ATOM 634 C C . THR A 1 79 ? -2.803 10.612 -1.836 1.00 86.06 79 THR A C 1
ATOM 636 O O . THR A 1 79 ? -3.676 9.856 -2.258 1.00 86.06 79 THR A O 1
ATOM 639 N N . MET A 1 80 ? -2.514 10.726 -0.540 1.00 84.69 80 MET A N 1
ATOM 640 C CA . MET A 1 80 ? -3.210 9.993 0.507 1.00 84.69 80 MET A CA 1
ATOM 641 C C . MET A 1 80 ? -4.649 10.484 0.707 1.00 84.69 80 MET A C 1
ATOM 643 O O . MET A 1 80 ? -5.570 9.676 0.766 1.00 84.69 80 MET A O 1
ATOM 647 N N . ASP A 1 81 ? -4.854 11.800 0.760 1.00 85.69 81 ASP A N 1
ATOM 648 C CA . ASP A 1 81 ? -6.175 12.414 0.905 1.00 85.69 81 ASP A CA 1
ATOM 649 C C . ASP A 1 81 ? -7.083 12.016 -0.272 1.00 85.69 81 ASP A C 1
ATOM 651 O O . ASP A 1 81 ? -8.241 11.653 -0.072 1.00 85.69 81 ASP A O 1
ATOM 655 N N . ALA A 1 82 ? -6.540 12.002 -1.495 1.00 87.88 82 ALA A N 1
ATOM 656 C CA . ALA A 1 82 ? -7.246 11.537 -2.685 1.00 87.88 82 ALA A CA 1
ATOM 657 C C . ALA A 1 82 ? -7.614 10.048 -2.600 1.00 87.88 82 ALA A C 1
ATOM 659 O O . ALA A 1 82 ? -8.710 9.666 -3.012 1.00 87.88 82 ALA A O 1
ATOM 660 N N . TRP A 1 83 ? -6.729 9.207 -2.049 1.00 87.81 83 TRP A N 1
ATOM 661 C CA . TRP A 1 83 ? -7.046 7.800 -1.822 1.00 87.81 83 TRP A CA 1
ATOM 662 C C . TRP A 1 83 ? -8.178 7.641 -0.807 1.00 87.81 83 TRP A C 1
ATOM 664 O O . TRP A 1 83 ? -9.131 6.928 -1.103 1.00 87.81 83 TRP A O 1
ATOM 674 N N . TYR A 1 84 ? -8.130 8.325 0.340 1.00 84.94 84 TYR A N 1
ATOM 675 C CA . TYR A 1 84 ? -9.203 8.267 1.340 1.00 84.94 84 TYR A CA 1
ATOM 676 C C . TYR A 1 84 ? -10.540 8.773 0.788 1.00 84.94 84 TYR A C 1
ATOM 678 O O . TYR A 1 84 ? -11.559 8.114 0.970 1.00 84.94 84 TYR A O 1
ATOM 686 N N . ALA A 1 85 ? -10.540 9.889 0.054 1.00 86.56 85 ALA A N 1
ATOM 687 C CA . ALA A 1 85 ? -11.748 10.466 -0.537 1.00 86.56 85 ALA A CA 1
ATOM 688 C C . ALA A 1 85 ? -12.416 9.565 -1.592 1.00 86.56 85 ALA A C 1
ATOM 690 O O . ALA A 1 85 ? -13.608 9.704 -1.855 1.00 86.56 85 ALA A O 1
ATOM 691 N N . ALA A 1 86 ? -11.663 8.648 -2.205 1.00 87.75 86 ALA A N 1
ATOM 692 C CA . ALA A 1 86 ? -12.187 7.695 -3.178 1.00 87.75 86 ALA A CA 1
ATOM 693 C C . ALA A 1 86 ? -12.849 6.458 -2.538 1.00 87.75 86 ALA A C 1
ATOM 695 O O . ALA A 1 86 ? -13.378 5.622 -3.273 1.00 87.75 86 ALA A O 1
ATOM 696 N N . GLN A 1 87 ? -12.801 6.309 -1.208 1.00 84.75 87 GLN A N 1
ATOM 697 C CA . GLN A 1 87 ? -13.379 5.153 -0.516 1.00 84.75 87 GLN A CA 1
ATOM 698 C C . GLN A 1 87 ? -14.825 5.413 -0.069 1.00 84.75 87 GLN A C 1
ATOM 700 O O . GLN A 1 87 ? -15.178 6.557 0.224 1.00 84.75 87 GLN A O 1
ATOM 705 N N . PRO A 1 88 ? -15.671 4.366 0.017 1.00 81.56 88 PRO A N 1
ATOM 706 C CA . PRO A 1 88 ? -17.006 4.496 0.593 1.00 81.56 88 PRO A CA 1
ATOM 707 C C . PRO A 1 88 ? -16.934 5.028 2.038 1.00 81.56 88 PRO A C 1
ATOM 709 O O . PRO A 1 88 ? -16.107 4.539 2.812 1.00 81.56 88 PRO A O 1
ATOM 712 N N . PRO A 1 89 ? -17.773 5.996 2.443 1.00 72.75 89 PRO A N 1
ATOM 713 C CA . PRO A 1 89 ? -17.744 6.553 3.798 1.00 72.75 89 PRO A CA 1
ATOM 714 C C . PRO A 1 89 ? -17.940 5.501 4.900 1.00 72.75 89 PRO A C 1
ATOM 716 O O . PRO A 1 89 ? -17.280 5.559 5.934 1.00 72.75 89 PRO A O 1
ATOM 719 N N . GLU A 1 90 ? -18.782 4.494 4.652 1.00 72.12 90 GLU A N 1
ATOM 720 C CA . GLU A 1 90 ? -19.136 3.433 5.610 1.00 72.12 90 GLU A CA 1
ATOM 721 C C . GLU A 1 90 ? -17.939 2.544 5.968 1.00 72.12 90 GLU A C 1
ATOM 723 O O . GLU A 1 90 ? -17.881 1.921 7.025 1.00 72.12 90 GLU A O 1
ATOM 728 N N . VAL A 1 91 ? -16.968 2.484 5.065 1.00 69.12 91 VAL A N 1
ATOM 729 C CA . VAL A 1 91 ? -15.727 1.736 5.230 1.00 69.12 91 VAL A CA 1
ATOM 730 C C . VAL A 1 91 ? -14.741 2.502 6.114 1.00 69.12 91 VAL A C 1
ATOM 732 O O . VAL A 1 91 ? -13.945 1.886 6.820 1.00 69.12 91 VAL A O 1
ATOM 735 N N . LEU A 1 92 ? -14.789 3.838 6.085 1.00 68.06 92 LEU A N 1
ATOM 736 C CA . LEU A 1 92 ? -13.843 4.687 6.802 1.00 68.06 92 LEU A CA 1
ATOM 737 C C . LEU A 1 92 ? -14.130 4.771 8.306 1.00 68.06 92 LEU A C 1
ATOM 739 O O . LEU A 1 92 ? -13.190 4.840 9.094 1.00 68.06 92 LEU A O 1
ATOM 743 N N . GLU A 1 93 ? -15.401 4.703 8.711 1.00 61.62 93 GLU A N 1
ATOM 744 C CA . GLU A 1 93 ? -15.813 4.797 10.122 1.00 61.62 93 GLU A CA 1
ATOM 745 C C . GLU A 1 93 ? -15.346 3.613 10.990 1.00 61.62 93 GLU A C 1
ATOM 7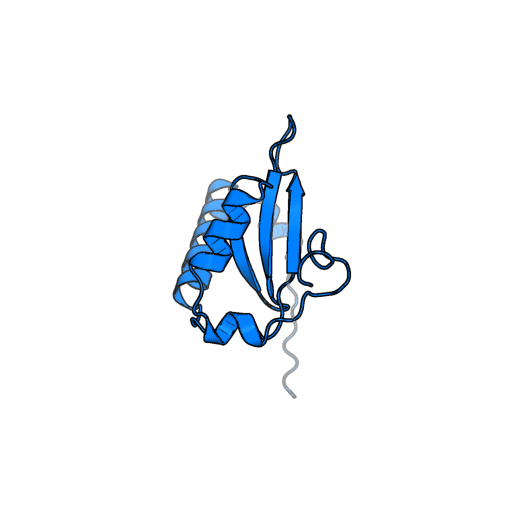47 O O . GLU A 1 93 ? -15.199 3.755 12.203 1.00 61.62 93 GLU A O 1
ATOM 752 N N . GLY A 1 94 ? -15.086 2.447 10.387 1.00 58.75 94 GLY A N 1
ATOM 753 C CA . GLY A 1 94 ? -14.646 1.239 11.094 1.00 58.75 94 GLY A CA 1
ATOM 754 C C . GLY A 1 94 ? -13.130 1.024 11.134 1.00 58.75 94 GLY A C 1
ATOM 755 O O . GLY A 1 94 ? -12.675 0.046 11.731 1.00 58.75 94 GLY A O 1
ATOM 756 N N . PHE A 1 95 ? -12.336 1.887 10.491 1.00 66.62 95 PHE A N 1
ATOM 757 C CA . PHE A 1 95 ? -10.920 1.603 10.272 1.00 66.62 95 PHE A CA 1
ATOM 758 C C . PHE A 1 95 ? -10.069 1.710 11.532 1.00 66.62 95 PHE A C 1
ATOM 760 O O . PHE A 1 95 ? -10.092 2.701 12.261 1.00 66.62 95 PHE A O 1
ATOM 767 N N . ARG A 1 96 ? -9.188 0.720 11.708 1.00 65.94 96 ARG A N 1
ATOM 768 C CA . ARG A 1 96 ? -8.068 0.803 12.647 1.00 65.94 96 ARG A CA 1
ATOM 769 C C . ARG A 1 96 ? -6.733 0.780 11.910 1.00 65.94 96 ARG A C 1
ATOM 771 O O . ARG A 1 96 ? -6.474 -0.104 11.092 1.00 65.94 96 ARG A O 1
ATOM 778 N N . ALA A 1 97 ? -5.862 1.725 12.255 1.00 66.62 97 ALA A N 1
ATOM 779 C CA . ALA A 1 97 ? -4.473 1.702 11.825 1.00 66.62 97 ALA A CA 1
ATOM 780 C C . ALA A 1 97 ? -3.732 0.517 12.457 1.00 66.62 97 ALA A C 1
ATOM 782 O O . ALA A 1 97 ? -3.831 0.287 13.667 1.00 66.62 97 ALA A O 1
ATOM 783 N N . LEU A 1 98 ? -2.967 -0.225 11.658 1.00 64.19 98 LEU A N 1
ATOM 784 C CA . LEU A 1 98 ? -2.092 -1.260 12.197 1.00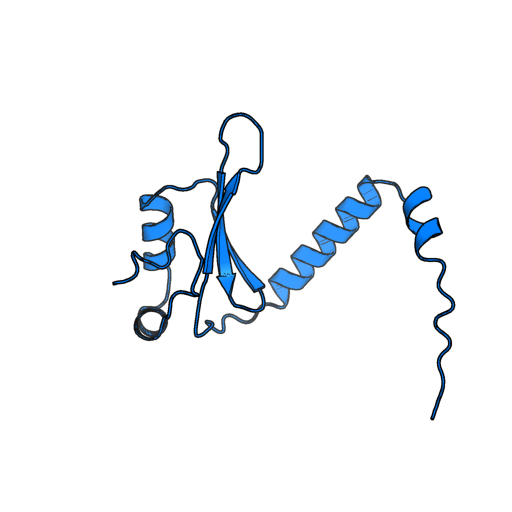 64.19 98 LEU A CA 1
ATOM 785 C C . LEU A 1 98 ? -0.908 -0.623 12.962 1.00 64.19 98 LEU A C 1
ATOM 787 O O . LEU A 1 98 ? -0.311 0.339 12.471 1.00 64.19 98 LEU A O 1
ATOM 791 N N . PRO A 1 99 ? -0.529 -1.140 14.147 1.00 60.38 99 PRO A N 1
ATOM 792 C CA . PRO A 1 99 ? 0.640 -0.657 14.883 1.00 60.38 99 PRO A CA 1
ATOM 793 C C . PRO A 1 99 ? 1.942 -0.820 14.082 1.00 60.38 99 PRO A C 1
ATOM 795 O O . PRO A 1 99 ? 2.127 -1.830 13.406 1.00 60.38 99 PRO A O 1
ATOM 798 N N . GLY A 1 100 ? 2.867 0.139 14.200 1.00 63.25 100 GLY A N 1
ATOM 799 C CA . GLY A 1 100 ? 4.205 0.062 13.587 1.00 63.25 100 GLY A CA 1
ATOM 800 C C . GLY A 1 100 ? 4.303 0.543 12.134 1.00 63.25 100 GLY A C 1
ATOM 801 O O . GLY A 1 100 ? 5.378 0.458 11.547 1.00 63.25 100 GLY A O 1
ATOM 802 N N . PHE A 1 101 ? 3.219 1.071 11.564 1.00 63.66 101 PHE A N 1
ATOM 803 C CA . PHE A 1 101 ? 3.202 1.672 10.229 1.00 63.66 101 PHE A CA 1
ATOM 804 C C . PHE A 1 101 ? 3.427 3.187 10.293 1.00 63.66 101 PHE A C 1
ATOM 806 O O . PHE A 1 101 ? 2.957 3.850 11.217 1.00 63.66 101 PHE A O 1
ATOM 813 N N . VAL A 1 102 ? 4.119 3.734 9.286 1.00 62.88 102 VAL A N 1
ATOM 814 C CA . VAL A 1 102 ? 4.623 5.125 9.247 1.00 62.88 102 VAL A CA 1
ATOM 815 C C . VAL A 1 102 ? 3.517 6.180 9.398 1.00 62.88 102 VAL A C 1
ATOM 817 O O . VAL A 1 102 ? 3.790 7.284 9.858 1.00 62.88 102 VAL A O 1
ATOM 820 N N . TRP A 1 103 ? 2.274 5.847 9.041 1.00 59.00 103 TRP A N 1
ATOM 821 C CA . TRP A 1 103 ? 1.132 6.770 9.099 1.00 59.00 103 TRP A CA 1
ATOM 822 C C . TRP A 1 103 ? 0.066 6.398 10.136 1.00 59.00 103 TRP A C 1
ATOM 824 O O . TRP A 1 103 ? -1.010 6.994 10.146 1.00 59.00 103 TRP A O 1
ATOM 834 N N . ALA A 1 104 ? 0.328 5.409 10.996 1.00 55.03 104 ALA A N 1
ATOM 835 C CA . ALA A 1 104 ? -0.675 4.907 11.934 1.00 55.03 104 ALA A CA 1
ATOM 836 C C . ALA A 1 104 ? -1.084 5.924 13.017 1.00 55.03 104 ALA A C 1
ATOM 838 O O . ALA A 1 104 ? -2.174 5.830 13.571 1.00 55.03 104 ALA A O 1
ATOM 839 N N . ASP A 1 105 ? -0.224 6.901 13.301 1.00 52.09 105 ASP A N 1
ATOM 840 C CA . ASP A 1 105 ? -0.383 7.933 14.328 1.00 52.09 105 ASP A CA 1
ATOM 841 C C . ASP A 1 105 ? -1.209 9.151 13.880 1.00 52.09 105 ASP A C 1
ATOM 843 O O . ASP A 1 105 ? -1.588 9.967 14.713 1.00 52.09 105 ASP A O 1
ATOM 847 N N . ARG A 1 106 ? -1.503 9.284 12.580 1.00 47.03 106 ARG A N 1
ATOM 848 C CA . ARG A 1 106 ? -2.255 10.415 12.001 1.00 47.03 106 ARG A CA 1
ATOM 849 C C . ARG A 1 106 ? -3.706 10.098 11.648 1.00 47.03 106 ARG A C 1
ATOM 851 O O . ARG A 1 106 ? -4.363 10.893 10.980 1.00 47.03 106 ARG A O 1
ATOM 858 N N . LEU A 1 107 ? -4.190 8.945 12.100 1.00 49.56 107 LEU A N 1
ATOM 859 C CA . LEU A 1 107 ? -5.569 8.488 11.934 1.00 49.56 107 LEU A CA 1
ATOM 860 C C . LEU A 1 107 ? -6.471 8.826 13.139 1.00 49.56 107 LEU A C 1
ATOM 862 O O . LEU A 1 107 ? -7.528 8.223 13.298 1.00 49.56 107 LEU A O 1
ATOM 866 N N . GLY A 1 108 ? -6.072 9.805 13.960 1.00 43.09 108 GLY A N 1
ATOM 867 C CA . GLY A 1 108 ? -6.840 10.360 15.079 1.00 43.09 108 GLY A CA 1
ATOM 868 C C . GLY A 1 108 ? -6.497 11.820 15.329 1.00 43.09 108 GLY A C 1
ATOM 869 O O . GLY A 1 108 ? -5.300 12.164 15.198 1.00 43.09 108 GLY A O 1
#

pLDDT: mean 75.47, std 15.95, range [32.84, 94.25]